Protein AF-A0A660UP76-F1 (afdb_monomer)

Solvent-accessible surface area (backbone atoms only — not comparable to full-atom values): 6261 Å² total; per-residue (Å²): 120,75,67,63,55,57,62,33,72,73,32,68,67,58,33,40,53,51,39,44,54,50,52,52,56,52,43,43,73,73,63,33,43,84,74,45,67,65,47,68,50,102,82,37,64,39,52,33,33,30,35,41,89,90,56,31,40,35,47,42,82,72,84,63,74,94,65,85,78,81,72,55,73,78,80,70,60,48,75,69,55,52,53,35,45,54,52,40,50,54,50,51,30,60,76,70,69,60,73,98,58,57,77,46,114

Nearest PDB structures (foldseek):
  5gkh-assembly1_B  TM=5.061E-01  e=7.205E-02  Thermococcus kodakarensis KOD1
  2vld-assembly1_B  TM=5.169E-01  e=1.932E-01  Pyrococcus abyssi
  4dap-assembly1_A  TM=6.350E-01  e=3.262E+00  Escherichia coli K-12
  7rb3-assembly1_A  TM=3.906E-01  e=3.721E+00  Homo sapiens
  8qz9-assembly1_O  TM=2.888E-01  e=3.484E+00  Homo sapiens

pLDDT: mean 85.12, std 15.14, range [45.66, 98.31]

Structure (mmCIF, N/CA/C/O backbone):
data_AF-A0A660UP76-F1
#
_entry.id   AF-A0A660UP76-F1
#
loop_
_atom_site.group_PDB
_atom_si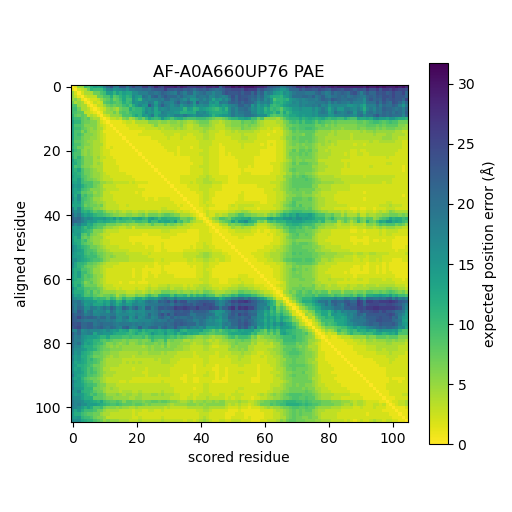te.id
_atom_site.type_symbol
_atom_site.label_atom_id
_atom_site.label_alt_id
_atom_site.label_comp_id
_atom_site.label_asym_id
_atom_site.label_entity_id
_atom_site.label_seq_id
_atom_site.pdbx_PDB_ins_code
_atom_site.Cartn_x
_atom_site.Cartn_y
_atom_site.Cartn_z
_atom_site.occupancy
_atom_site.B_iso_or_equiv
_atom_site.auth_seq_id
_atom_site.auth_comp_id
_atom_site.auth_asym_id
_atom_site.auth_atom_id
_atom_site.pdbx_PDB_model_num
ATOM 1 N N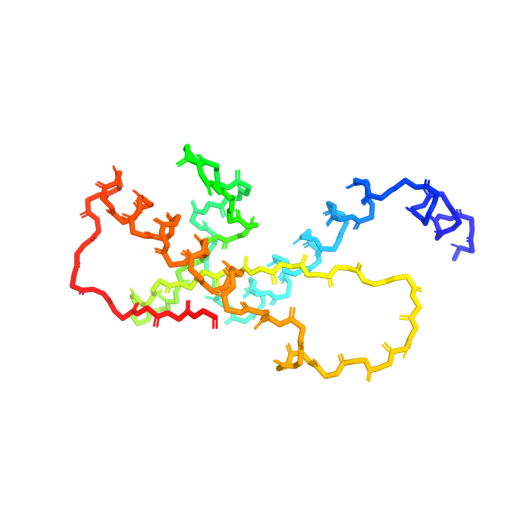 . MET A 1 1 ? 1.654 2.005 -30.702 1.00 45.66 1 MET A N 1
ATOM 2 C CA . MET A 1 1 ? 2.841 2.884 -30.836 1.00 45.66 1 MET A CA 1
ATOM 3 C C . MET A 1 1 ? 4.061 2.305 -30.104 1.00 45.66 1 MET A C 1
ATOM 5 O O . MET A 1 1 ? 4.203 2.518 -28.901 1.00 45.66 1 MET A O 1
ATOM 9 N N . PRO A 1 2 ? 4.941 1.567 -30.806 1.00 55.16 2 PRO A N 1
ATOM 10 C CA . PRO A 1 2 ? 6.119 0.879 -30.243 1.00 55.16 2 PRO A CA 1
ATOM 11 C C . PRO A 1 2 ? 7.128 1.797 -29.522 1.00 55.16 2 PRO A C 1
ATOM 13 O O . PRO A 1 2 ? 7.780 1.391 -28.559 1.00 55.16 2 PRO A O 1
ATOM 16 N N . TRP A 1 3 ? 7.207 3.067 -29.929 1.00 51.44 3 TRP A N 1
ATOM 17 C CA . TRP A 1 3 ? 8.163 4.057 -29.415 1.00 51.44 3 TRP A CA 1
ATOM 18 C C . TRP A 1 3 ? 7.958 4.448 -27.940 1.00 51.44 3 TRP A C 1
ATOM 20 O O . TRP A 1 3 ? 8.922 4.587 -27.184 1.00 51.44 3 TRP A O 1
ATOM 30 N N . VAL A 1 4 ? 6.705 4.565 -27.488 1.00 57.53 4 VAL A N 1
ATOM 31 C CA . VAL A 1 4 ? 6.376 4.927 -26.094 1.00 57.53 4 VAL A CA 1
ATOM 32 C C . VAL A 1 4 ? 6.844 3.840 -25.121 1.00 57.53 4 VAL A C 1
ATOM 34 O O . VAL A 1 4 ? 7.351 4.137 -24.036 1.00 57.53 4 VAL A O 1
ATOM 37 N N . ARG A 1 5 ? 6.732 2.573 -25.539 1.00 57.78 5 ARG A N 1
ATOM 38 C CA . ARG A 1 5 ? 7.119 1.398 -24.751 1.00 57.78 5 ARG A CA 1
ATOM 39 C C . ARG A 1 5 ? 8.639 1.360 -24.537 1.00 57.78 5 ARG A C 1
ATOM 41 O O . ARG A 1 5 ? 9.077 1.207 -23.401 1.00 57.78 5 ARG A O 1
ATOM 48 N N . LYS A 1 6 ? 9.438 1.638 -25.579 1.00 59.81 6 LYS A N 1
ATOM 49 C CA . LYS A 1 6 ? 10.915 1.698 -25.502 1.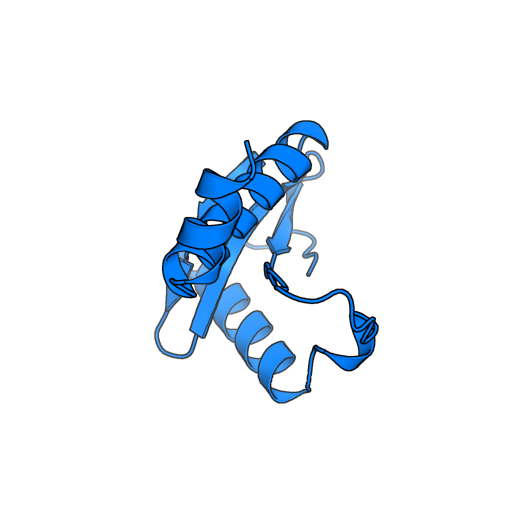00 59.81 6 LYS A CA 1
ATOM 50 C C . LYS A 1 6 ? 11.404 2.777 -24.515 1.00 59.81 6 LYS A C 1
ATOM 52 O O . LYS A 1 6 ? 12.284 2.518 -23.699 1.00 59.81 6 LYS A O 1
ATOM 57 N N . LYS A 1 7 ? 10.764 3.956 -24.500 1.00 61.38 7 LYS A N 1
ATOM 58 C CA . LYS A 1 7 ? 11.114 5.080 -23.601 1.00 61.38 7 LYS A CA 1
ATOM 59 C C . LYS A 1 7 ? 10.689 4.865 -22.137 1.00 61.38 7 LYS A C 1
ATOM 61 O O . LYS A 1 7 ? 11.309 5.420 -21.231 1.00 61.38 7 LYS A O 1
ATOM 66 N N . LEU A 1 8 ? 9.623 4.099 -21.883 1.00 60.72 8 LEU A N 1
ATOM 67 C CA . LEU A 1 8 ? 9.213 3.698 -20.526 1.00 60.72 8 LEU A CA 1
ATOM 68 C C . LEU A 1 8 ? 10.157 2.639 -19.950 1.00 60.72 8 LEU A C 1
ATOM 70 O O . LEU A 1 8 ? 10.584 2.755 -18.804 1.00 60.72 8 LEU A O 1
ATOM 74 N N . LEU A 1 9 ? 10.534 1.650 -20.761 1.00 66.00 9 LEU A N 1
ATOM 75 C CA . LEU A 1 9 ? 11.461 0.591 -20.363 1.00 66.00 9 LEU A CA 1
ATOM 76 C C . LEU A 1 9 ? 12.878 1.115 -20.089 1.00 66.00 9 LEU A C 1
ATOM 78 O O . LEU A 1 9 ? 13.570 0.535 -19.267 1.00 66.00 9 LEU A O 1
ATOM 82 N N . ALA A 1 10 ? 13.294 2.236 -20.680 1.00 72.44 10 ALA A N 1
ATOM 83 C CA . ALA A 1 10 ? 14.603 2.836 -20.410 1.00 72.44 10 ALA A CA 1
ATOM 84 C C . ALA A 1 10 ? 14.738 3.451 -18.999 1.00 72.44 10 ALA A C 1
ATOM 86 O O . ALA A 1 10 ? 15.844 3.553 -18.480 1.00 72.44 10 ALA A O 1
ATOM 87 N N . ASN A 1 11 ? 13.634 3.840 -18.340 1.00 84.56 11 ASN A N 1
ATOM 88 C CA . ASN A 1 11 ? 13.674 4.517 -17.037 1.00 84.56 11 ASN A CA 1
ATOM 89 C C . ASN A 1 11 ? 12.845 3.750 -15.984 1.00 84.56 11 ASN A C 1
ATOM 91 O O . ASN A 1 11 ? 11.613 3.823 -16.008 1.00 84.56 11 ASN A O 1
ATOM 95 N N . PRO A 1 12 ? 13.494 3.043 -15.034 1.00 81.75 12 PRO A N 1
ATOM 96 C CA . PRO A 1 12 ? 12.808 2.240 -14.018 1.00 81.75 12 PRO A CA 1
ATOM 97 C C . PRO A 1 12 ? 11.795 3.029 -13.182 1.00 81.75 12 PRO A C 1
ATOM 99 O O . PRO A 1 12 ? 10.709 2.524 -12.910 1.00 81.75 12 PRO A O 1
ATOM 102 N N . ARG A 1 13 ? 12.101 4.286 -12.827 1.00 84.75 13 ARG A N 1
ATOM 103 C CA . ARG A 1 13 ? 11.189 5.137 -12.042 1.00 84.75 13 ARG A CA 1
ATOM 104 C C . ARG A 1 13 ? 9.947 5.515 -12.843 1.00 84.75 13 ARG A C 1
ATOM 106 O O . ARG A 1 13 ? 8.837 5.462 -12.321 1.00 84.75 13 ARG A O 1
ATOM 113 N N . ARG A 1 14 ? 10.112 5.865 -14.126 1.00 87.69 14 ARG A N 1
ATOM 114 C CA . A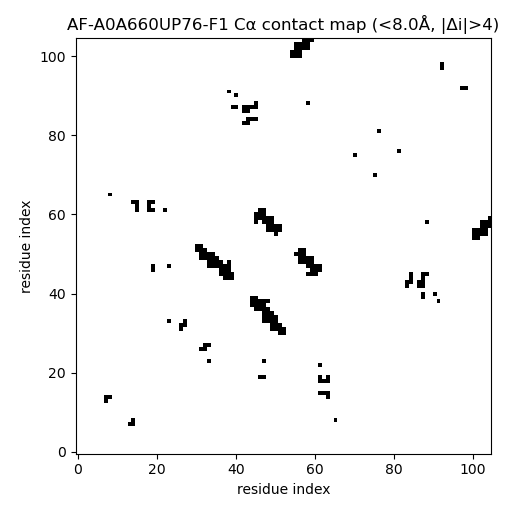RG A 1 14 ? 8.973 6.162 -15.016 1.00 87.69 14 ARG A CA 1
ATOM 115 C C . ARG A 1 14 ? 8.111 4.926 -15.248 1.00 87.69 14 ARG A C 1
ATOM 117 O O . ARG A 1 14 ? 6.891 5.048 -15.268 1.00 87.69 14 ARG A O 1
ATOM 124 N N . LEU A 1 15 ? 8.734 3.758 -15.392 1.00 87.94 15 LEU A N 1
ATOM 125 C CA . LEU A 1 15 ? 8.028 2.487 -15.513 1.00 87.94 15 LEU A CA 1
ATOM 126 C C . LEU A 1 15 ? 7.228 2.162 -14.243 1.00 87.94 15 LEU A C 1
ATOM 128 O O . LEU A 1 15 ? 6.049 1.840 -14.346 1.00 87.94 15 LEU A O 1
ATOM 132 N N . GLY A 1 16 ? 7.842 2.314 -13.065 1.00 89.00 16 GLY A N 1
ATOM 133 C CA . GLY A 1 16 ? 7.174 2.126 -11.776 1.00 89.00 16 GLY A CA 1
ATOM 134 C C . GLY A 1 16 ? 5.968 3.050 -11.615 1.00 89.00 16 GLY A C 1
ATOM 135 O O . GLY A 1 16 ? 4.858 2.579 -11.383 1.00 89.00 16 GLY A O 1
ATOM 136 N N . ARG A 1 17 ? 6.143 4.354 -11.870 1.00 90.94 17 ARG A N 1
ATOM 137 C CA . ARG A 1 17 ? 5.046 5.337 -11.815 1.00 90.94 17 ARG A CA 1
ATOM 138 C C . ARG A 1 17 ? 3.928 5.025 -12.811 1.00 90.94 17 ARG A C 1
ATOM 140 O O . ARG A 1 17 ? 2.752 5.181 -12.497 1.00 90.94 17 ARG A O 1
ATOM 147 N N . TRP A 1 18 ? 4.280 4.581 -14.016 1.00 92.25 18 TRP A N 1
ATOM 148 C CA . TRP A 1 18 ? 3.295 4.161 -15.009 1.00 92.25 18 TRP A CA 1
ATOM 149 C C . TRP A 1 18 ? 2.474 2.960 -14.524 1.00 92.25 18 TRP A C 1
ATOM 151 O O . TRP A 1 18 ? 1.252 2.963 -14.673 1.00 92.25 18 TRP A O 1
ATOM 161 N N . GLY A 1 19 ? 3.115 1.967 -13.904 1.00 92.50 19 GLY A N 1
ATOM 162 C CA . GLY A 1 19 ? 2.413 0.818 -1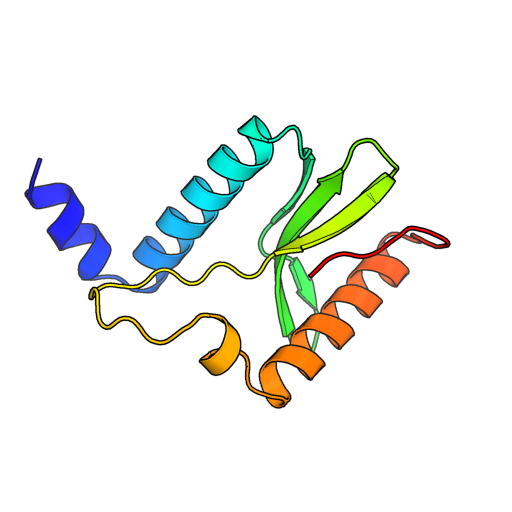3.340 1.00 92.50 19 GLY A CA 1
ATOM 163 C C . GLY A 1 19 ? 1.537 1.186 -12.150 1.00 92.50 19 GLY A C 1
ATOM 164 O O . GLY A 1 19 ? 0.385 0.765 -12.116 1.00 92.50 19 GLY A O 1
ATOM 165 N N . GLN A 1 20 ? 2.022 2.036 -11.237 1.00 94.44 20 GLN A N 1
ATOM 166 C CA . GLN A 1 20 ? 1.226 2.571 -10.123 1.00 94.44 20 GLN A CA 1
ATOM 167 C C . GLN A 1 20 ? -0.043 3.268 -10.629 1.00 94.44 20 GLN A C 1
ATOM 169 O O . GLN A 1 20 ? -1.137 2.970 -10.158 1.00 94.44 20 GLN A O 1
ATOM 174 N N . ASN A 1 21 ? 0.079 4.130 -11.646 1.00 95.75 21 ASN A N 1
ATOM 175 C CA . ASN A 1 21 ? -1.073 4.800 -12.257 1.00 95.75 21 ASN A CA 1
ATOM 176 C C . ASN A 1 21 ? -2.080 3.793 -12.832 1.00 95.75 21 ASN A C 1
ATOM 178 O O . ASN A 1 21 ? -3.289 3.969 -12.691 1.00 95.75 21 ASN A O 1
ATOM 182 N N . ARG A 1 22 ? -1.604 2.728 -13.489 1.00 95.69 22 ARG A N 1
ATOM 183 C CA . ARG A 1 22 ? -2.493 1.695 -14.039 1.00 95.69 22 ARG A CA 1
ATOM 184 C C . ARG A 1 22 ? -3.170 0.862 -12.961 1.00 95.69 22 ARG A C 1
ATOM 186 O O . ARG A 1 22 ? -4.358 0.582 -13.096 1.00 95.69 22 ARG A O 1
ATOM 193 N N . ALA A 1 23 ? -2.442 0.505 -11.908 1.00 96.25 23 ALA A N 1
ATOM 194 C CA . ALA A 1 23 ? -2.996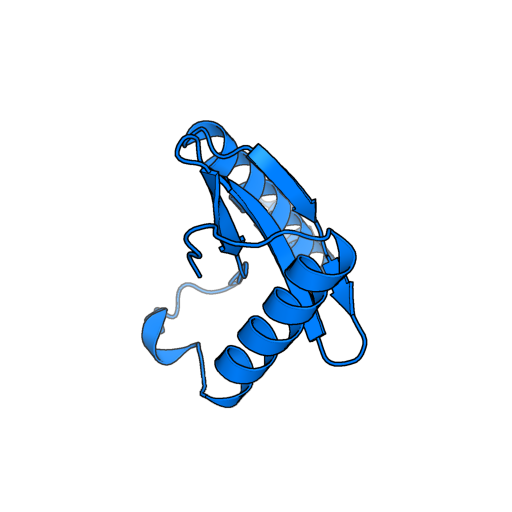 -0.196 -10.758 1.00 96.25 23 ALA A CA 1
ATOM 195 C C . ALA A 1 23 ? -4.081 0.646 -10.073 1.00 96.25 23 ALA A C 1
ATOM 197 O O . ALA A 1 23 ? -5.173 0.146 -9.822 1.00 96.25 23 ALA A O 1
ATOM 198 N N . GLU A 1 24 ? -3.834 1.940 -9.860 1.00 98.00 24 GLU A N 1
ATOM 199 C CA . GLU A 1 24 ? -4.815 2.860 -9.279 1.00 98.00 24 GLU A CA 1
ATOM 200 C C . GLU A 1 24 ? -6.094 2.943 -10.123 1.00 98.00 24 GLU A C 1
ATOM 202 O O . GLU A 1 24 ? -7.191 2.793 -9.591 1.00 98.00 24 GLU A O 1
ATOM 207 N N . VAL A 1 25 ? -5.973 3.120 -11.445 1.00 98.12 25 VAL A N 1
ATOM 208 C CA . VAL A 1 25 ? -7.134 3.147 -12.353 1.00 98.12 25 VAL A CA 1
ATOM 209 C C . VAL A 1 25 ? -7.913 1.833 -12.304 1.00 98.12 25 VAL A C 1
ATOM 211 O O . VAL A 1 25 ? -9.142 1.849 -12.272 1.00 98.12 25 VAL A O 1
ATOM 214 N N . PHE A 1 26 ? -7.218 0.695 -12.294 1.00 97.81 26 PHE A N 1
ATOM 215 C CA . PHE A 1 26 ? -7.858 -0.614 -12.188 1.00 97.81 26 PHE A CA 1
ATOM 216 C C . PHE A 1 26 ? -8.637 -0.759 -10.874 1.00 97.81 26 PHE A C 1
ATOM 218 O O . PHE A 1 26 ? -9.813 -1.110 -10.899 1.00 97.81 26 PHE A O 1
ATOM 225 N N . LEU A 1 27 ? -8.023 -0.423 -9.740 1.00 97.81 27 LEU A N 1
ATOM 226 C CA . LEU A 1 27 ? -8.646 -0.531 -8.418 1.00 97.81 27 LEU A CA 1
ATOM 227 C C . LEU A 1 27 ? -9.826 0.435 -8.250 1.00 97.81 27 LEU A C 1
ATOM 229 O O . LEU A 1 27 ? -10.857 0.053 -7.702 1.00 97.81 27 LEU A O 1
ATOM 233 N N . LYS A 1 28 ? -9.737 1.645 -8.814 1.00 98.00 28 LYS A N 1
ATOM 234 C CA . LYS A 1 28 ? -10.871 2.580 -8.878 1.00 98.00 28 LYS A CA 1
ATOM 235 C C . LYS A 1 28 ? -12.063 1.999 -9.639 1.00 98.00 28 LYS A C 1
ATOM 237 O O . LYS A 1 28 ? -13.202 2.166 -9.211 1.00 98.00 28 LYS A O 1
ATOM 242 N N . ARG A 1 29 ? -11.829 1.260 -10.731 1.00 97.81 29 ARG A N 1
ATOM 243 C CA . ARG A 1 29 ? -12.899 0.546 -11.463 1.00 97.81 29 ARG A CA 1
ATOM 244 C C . ARG A 1 29 ? -13.513 -0.587 -10.644 1.00 97.81 29 ARG A C 1
ATOM 246 O O . ARG A 1 29 ? -14.703 -0.847 -10.781 1.00 97.81 29 ARG A O 1
ATOM 253 N N . GLN A 1 30 ? -12.734 -1.194 -9.751 1.00 97.19 30 GLN A N 1
ATOM 254 C CA . GLN A 1 30 ? -13.224 -2.137 -8.739 1.00 97.19 30 GLN A CA 1
ATOM 255 C C . GLN A 1 30 ? -13.919 -1.442 -7.557 1.00 97.19 30 GLN A C 1
ATOM 257 O O . GLN A 1 30 ? -14.270 -2.097 -6.584 1.00 97.19 30 GLN A O 1
ATOM 262 N N . ARG A 1 31 ? -14.177 -0.129 -7.658 1.00 97.44 31 ARG A N 1
ATOM 263 C CA . ARG A 1 31 ? -14.911 0.691 -6.684 1.00 97.44 31 ARG A CA 1
ATOM 264 C C . ARG A 1 31 ? -14.150 0.964 -5.383 1.00 97.44 31 ARG A C 1
ATOM 266 O O . ARG A 1 31 ? -14.763 1.450 -4.435 1.00 97.44 31 ARG A O 1
ATOM 273 N N . LEU A 1 32 ? -12.835 0.733 -5.365 1.00 98.19 32 LEU A N 1
ATOM 274 C CA . LEU A 1 32 ? -11.968 1.197 -4.287 1.00 98.19 32 LEU A CA 1
ATOM 275 C C . LEU A 1 32 ? -11.692 2.699 -4.442 1.00 98.19 32 LEU A C 1
ATOM 277 O O . LEU A 1 32 ? -11.534 3.213 -5.552 1.00 98.19 32 LEU A O 1
ATOM 281 N N . GLN A 1 33 ? -11.581 3.403 -3.322 1.00 98.06 33 GLN A N 1
ATOM 282 C CA . GLN A 1 33 ? -11.252 4.826 -3.273 1.00 98.06 33 GLN A CA 1
ATOM 283 C C . GLN A 1 33 ? -9.791 5.024 -2.884 1.00 98.06 33 GLN A C 1
ATOM 285 O O . GLN A 1 33 ? -9.291 4.351 -1.993 1.00 98.06 33 GLN A O 1
ATOM 290 N N . THR A 1 34 ? -9.091 5.957 -3.525 1.00 98.00 34 THR A N 1
ATOM 291 C CA . THR A 1 34 ? -7.697 6.257 -3.168 1.00 98.00 34 THR A CA 1
ATOM 292 C C . THR A 1 34 ? -7.634 7.150 -1.941 1.00 98.00 34 THR A C 1
ATOM 294 O O . THR A 1 34 ? -8.142 8.265 -1.974 1.00 98.00 34 THR A O 1
ATOM 297 N N . LEU A 1 35 ? -6.970 6.664 -0.892 1.00 97.62 35 LEU A N 1
ATOM 298 C CA . LEU A 1 35 ? -6.718 7.393 0.352 1.00 97.62 35 LEU A CA 1
ATOM 299 C C . LEU A 1 35 ? -5.331 8.044 0.346 1.00 97.62 35 LEU A C 1
ATOM 301 O O . LEU A 1 35 ? -5.176 9.171 0.802 1.00 97.62 35 LEU A O 1
ATOM 305 N N . ALA A 1 36 ? -4.321 7.353 -0.192 1.00 97.19 36 ALA A N 1
ATOM 306 C CA . ALA A 1 36 ? -2.969 7.891 -0.327 1.00 97.19 36 ALA A CA 1
ATOM 307 C C . ALA A 1 36 ? -2.194 7.241 -1.479 1.00 97.19 36 ALA A C 1
ATOM 309 O O . ALA A 1 36 ? -2.491 6.125 -1.912 1.00 97.19 36 ALA A O 1
ATOM 310 N N . ARG A 1 37 ? -1.164 7.947 -1.955 1.00 96.38 37 ARG A N 1
ATOM 311 C CA . ARG A 1 37 ? -0.223 7.491 -2.986 1.00 96.38 37 ARG A CA 1
ATOM 312 C C . ARG A 1 37 ? 1.202 7.755 -2.521 1.00 96.38 37 ARG A C 1
ATOM 314 O O . ARG A 1 37 ? 1.452 8.832 -1.989 1.00 96.38 37 ARG A O 1
ATOM 321 N N . ASN A 1 38 ? 2.122 6.826 -2.786 1.00 93.69 38 ASN A N 1
ATOM 322 C CA . ASN A 1 38 ? 3.541 6.931 -2.424 1.00 93.69 38 ASN A CA 1
ATOM 323 C C . ASN A 1 38 ? 3.737 7.390 -0.965 1.00 93.69 38 ASN A C 1
ATOM 325 O O . ASN A 1 38 ? 4.502 8.315 -0.690 1.00 93.69 38 ASN A O 1
ATOM 329 N N . PHE A 1 39 ? 2.987 6.792 -0.036 1.00 94.69 39 PHE A N 1
ATOM 330 C CA . PHE A 1 39 ? 3.068 7.152 1.375 1.00 94.69 39 PHE A CA 1
ATOM 331 C C . PHE A 1 39 ? 4.392 6.642 1.941 1.00 94.69 39 PHE A C 1
ATOM 333 O O . PHE A 1 39 ? 4.620 5.435 1.995 1.00 94.69 39 PHE A O 1
ATOM 340 N N . ALA A 1 40 ? 5.254 7.559 2.365 1.00 90.69 40 ALA A N 1
ATOM 341 C CA . ALA A 1 40 ? 6.557 7.246 2.930 1.00 90.69 40 ALA A CA 1
ATOM 342 C C . ALA A 1 40 ? 6.586 7.564 4.427 1.00 90.69 40 ALA A C 1
ATOM 344 O O . ALA A 1 40 ? 6.094 8.600 4.870 1.00 90.69 40 ALA A O 1
ATOM 345 N N . PHE A 1 41 ? 7.211 6.682 5.202 1.00 85.94 41 PHE A N 1
ATOM 346 C CA . PHE A 1 41 ? 7.526 6.910 6.608 1.00 85.94 41 PHE A CA 1
ATOM 347 C C . PHE A 1 41 ? 8.936 6.390 6.903 1.00 85.94 41 PHE A C 1
ATOM 349 O O . PHE A 1 41 ? 9.450 5.541 6.176 1.00 85.94 41 PHE A O 1
ATOM 356 N N . SER A 1 42 ? 9.576 6.869 7.975 1.00 79.06 42 SER A N 1
ATOM 357 C CA . SER A 1 42 ? 10.909 6.399 8.378 1.00 79.06 42 SER A CA 1
ATOM 358 C C . SER A 1 42 ? 10.942 4.863 8.502 1.00 79.06 42 SER A C 1
ATOM 360 O O . SER A 1 42 ? 10.376 4.276 9.432 1.00 79.06 42 SER A O 1
ATOM 362 N N . GLY A 1 43 ? 11.562 4.205 7.514 1.00 73.06 43 GLY A N 1
ATOM 363 C CA . GLY A 1 43 ? 11.671 2.746 7.415 1.00 73.06 43 GLY A CA 1
ATOM 364 C C . GLY A 1 43 ? 10.846 2.054 6.317 1.00 73.06 43 GLY A C 1
ATOM 365 O O . GLY A 1 43 ? 10.940 0.831 6.217 1.00 73.06 43 GLY A O 1
ATOM 366 N N . GLY A 1 44 ? 10.080 2.768 5.483 1.00 83.69 44 GLY A N 1
ATOM 367 C CA . GLY A 1 44 ? 9.429 2.157 4.318 1.00 83.69 44 GLY A CA 1
ATOM 368 C C . GLY A 1 44 ? 8.447 3.049 3.557 1.00 83.69 44 GLY A C 1
ATOM 369 O O . GLY A 1 44 ? 8.143 4.170 3.956 1.00 83.69 44 GLY A O 1
ATOM 370 N N . GLU A 1 45 ? 7.930 2.509 2.456 1.00 90.06 45 GLU A N 1
ATOM 371 C CA . GLU A 1 45 ? 6.964 3.167 1.574 1.00 90.06 45 GLU A CA 1
ATOM 372 C C . GLU A 1 45 ? 5.788 2.234 1.252 1.00 90.06 45 GLU A C 1
ATOM 374 O O . GLU A 1 45 ? 5.916 1.011 1.341 1.00 90.06 45 GLU A O 1
ATOM 379 N N . LEU A 1 46 ? 4.638 2.824 0.931 1.00 91.81 46 LEU A N 1
ATOM 380 C CA . LEU A 1 46 ? 3.450 2.165 0.393 1.00 91.81 46 LEU A CA 1
ATOM 381 C C . LEU A 1 46 ? 3.095 2.832 -0.936 1.00 91.81 46 LEU A C 1
ATOM 383 O O . LEU A 1 46 ? 2.910 4.053 -0.982 1.00 91.81 46 LEU A O 1
ATOM 387 N N . ASP A 1 47 ? 2.957 2.046 -2.005 1.00 94.31 47 ASP A N 1
ATOM 388 C CA . ASP A 1 47 ? 2.641 2.591 -3.329 1.00 94.31 47 ASP A CA 1
ATOM 389 C C . ASP A 1 47 ? 1.246 3.225 -3.359 1.00 94.31 47 ASP A C 1
ATOM 391 O O . ASP A 1 47 ? 1.093 4.371 -3.791 1.00 94.31 47 ASP A O 1
ATOM 395 N N . LEU A 1 48 ? 0.227 2.496 -2.892 1.00 96.62 48 LEU A N 1
ATOM 396 C CA . LEU A 1 48 ? -1.152 2.975 -2.810 1.00 96.62 48 LEU A CA 1
ATOM 397 C C . LEU A 1 48 ? -1.800 2.519 -1.498 1.00 96.62 48 LEU A C 1
ATOM 399 O O . LEU A 1 48 ? -1.613 1.386 -1.051 1.00 96.62 48 LEU A O 1
ATOM 403 N N . VAL A 1 49 ? -2.616 3.394 -0.918 1.00 97.44 49 VAL A N 1
ATOM 404 C CA . VAL A 1 49 ? -3.547 3.053 0.161 1.00 97.44 49 VAL A CA 1
ATOM 405 C C . VAL A 1 49 ? -4.951 3.342 -0.336 1.00 97.44 49 VAL A C 1
ATOM 407 O O . VAL A 1 49 ? -5.224 4.452 -0.802 1.00 97.44 49 VAL A O 1
ATOM 410 N N . MET A 1 50 ? -5.829 2.348 -0.256 1.00 98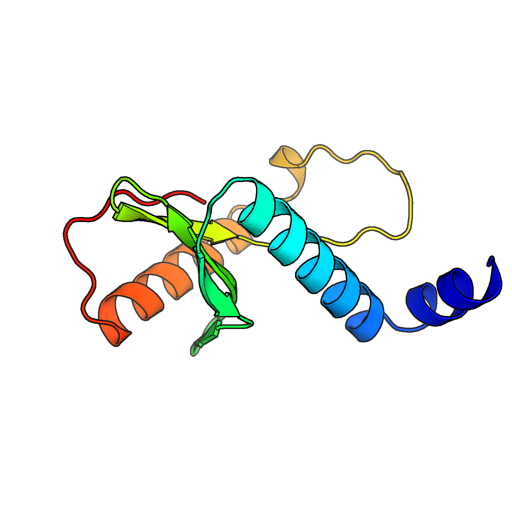.31 50 MET A N 1
ATOM 411 C CA . MET A 1 50 ? -7.201 2.438 -0.734 1.00 98.31 50 MET A CA 1
ATOM 412 C C . MET A 1 50 ? -8.210 2.146 0.377 1.00 98.31 50 MET A C 1
ATOM 414 O O . MET A 1 50 ? -7.897 1.451 1.339 1.00 98.31 50 MET A O 1
ATOM 418 N N . GLY A 1 51 ? -9.427 2.651 0.214 1.00 98.12 51 GLY A N 1
ATOM 419 C CA . GLY A 1 51 ? -10.596 2.297 1.008 1.00 98.12 51 GLY A CA 1
ATOM 420 C C . GLY A 1 51 ? -11.573 1.468 0.181 1.00 98.12 51 GLY A C 1
ATOM 421 O O . GLY A 1 51 ? -11.820 1.785 -0.986 1.00 98.12 51 GLY A O 1
ATOM 422 N N . ASP A 1 52 ? -12.112 0.415 0.781 1.00 98.00 52 ASP A N 1
ATOM 423 C CA . ASP A 1 52 ? -13.248 -0.340 0.252 1.00 98.00 52 ASP A CA 1
ATOM 424 C C . ASP A 1 52 ? -14.560 0.146 0.902 1.00 98.00 52 ASP A C 1
ATOM 426 O O . ASP A 1 52 ? -14.556 0.881 1.894 1.00 98.00 52 ASP A O 1
ATOM 430 N N . ARG A 1 53 ? -15.703 -0.227 0.326 1.00 96.00 53 ARG A N 1
ATOM 431 C CA . ARG A 1 53 ? -17.029 0.287 0.721 1.00 96.00 53 ARG A CA 1
ATOM 432 C C . ARG A 1 53 ? -17.491 -0.183 2.093 1.00 96.00 53 ARG A C 1
ATOM 434 O O . ARG A 1 53 ? -18.277 0.506 2.730 1.00 96.00 53 ARG A O 1
ATOM 441 N N . ASP A 1 54 ? -17.011 -1.341 2.524 1.00 95.56 54 ASP A N 1
ATOM 442 C CA . ASP A 1 54 ? -17.249 -1.902 3.856 1.00 95.56 54 ASP A CA 1
ATOM 443 C C . ASP A 1 54 ? -16.369 -1.246 4.938 1.00 95.56 54 ASP A C 1
ATOM 445 O O . ASP A 1 54 ? -16.425 -1.612 6.108 1.00 95.56 54 ASP A O 1
ATOM 449 N N . GLY A 1 55 ? -15.549 -0.262 4.555 1.00 95.38 55 GLY A N 1
ATOM 450 C CA . GLY A 1 55 ? -14.631 0.423 5.448 1.00 95.38 55 GLY A CA 1
ATOM 451 C C . GLY A 1 55 ? -13.263 -0.243 5.584 1.00 95.38 55 GLY A C 1
ATOM 452 O O . GLY A 1 55 ? -12.458 0.265 6.371 1.00 95.38 55 GLY A O 1
ATOM 453 N N . THR A 1 56 ? -12.979 -1.310 4.828 1.00 98.00 56 THR A N 1
ATOM 454 C CA . THR A 1 56 ? -11.667 -1.969 4.779 1.00 98.00 56 THR A CA 1
ATOM 455 C C . THR A 1 56 ? -10.590 -1.025 4.248 1.00 98.00 56 THR A C 1
ATOM 457 O O . THR A 1 56 ? -10.771 -0.367 3.220 1.00 98.00 56 THR A O 1
ATOM 460 N N . ILE A 1 57 ? -9.428 -1.012 4.904 1.00 98.19 57 ILE A N 1
ATOM 461 C CA . ILE A 1 57 ? -8.229 -0.324 4.412 1.00 98.19 57 ILE A CA 1
ATOM 462 C C . ILE A 1 57 ? -7.355 -1.319 3.651 1.00 98.19 57 ILE A C 1
ATOM 464 O O . ILE A 1 57 ? -6.977 -2.370 4.169 1.00 98.19 57 ILE A O 1
ATOM 468 N N . VAL A 1 58 ? -7.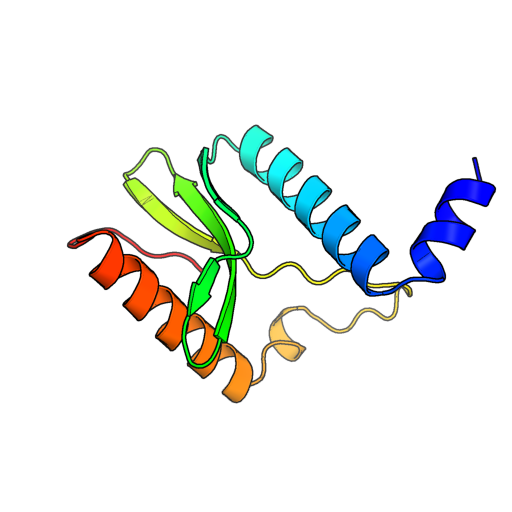017 -0.981 2.412 1.00 97.50 58 VAL A N 1
ATOM 469 C CA . VAL A 1 58 ? -6.290 -1.848 1.485 1.00 97.50 58 VAL A CA 1
ATOM 470 C C . VAL A 1 58 ? -4.933 -1.226 1.182 1.00 97.50 58 VAL A C 1
ATOM 472 O O . VAL A 1 58 ? -4.847 -0.160 0.571 1.00 97.50 58 VAL A O 1
ATOM 475 N N . PHE A 1 59 ? -3.865 -1.898 1.589 1.00 95.94 59 PHE A N 1
ATOM 476 C CA . PHE A 1 59 ? -2.490 -1.504 1.306 1.00 95.94 59 PHE A CA 1
ATOM 477 C C . PHE A 1 59 ? -2.010 -2.240 0.062 1.00 95.94 59 PHE A C 1
ATOM 479 O O . PHE A 1 59 ? -2.073 -3.461 0.014 1.00 95.94 59 PHE A O 1
ATOM 486 N N . VAL A 1 60 ? -1.542 -1.515 -0.951 1.00 94.12 60 VAL A N 1
ATOM 487 C CA . VAL A 1 60 ? -1.190 -2.111 -2.243 1.00 94.12 60 VAL A CA 1
ATOM 488 C C . VAL A 1 60 ? 0.255 -1.795 -2.588 1.00 94.12 60 VAL A C 1
ATOM 490 O O . VAL A 1 60 ? 0.652 -0.633 -2.642 1.00 94.12 60 VAL A O 1
ATOM 493 N N . GLU A 1 61 ? 1.012 -2.849 -2.880 1.00 90.88 61 GLU A N 1
ATOM 494 C CA . GLU A 1 61 ? 2.353 -2.793 -3.462 1.00 90.88 61 GLU A CA 1
ATOM 495 C C . GLU A 1 61 ? 2.272 -3.106 -4.966 1.00 90.88 61 GLU A C 1
ATOM 497 O O . GLU A 1 61 ? 1.771 -4.155 -5.377 1.00 90.88 61 GLU A O 1
ATOM 502 N N . VAL A 1 62 ? 2.805 -2.225 -5.808 1.00 90.81 62 VAL A N 1
ATOM 503 C CA . VAL A 1 62 ? 2.739 -2.318 -7.266 1.00 90.81 62 VAL A CA 1
ATOM 504 C C . VAL A 1 62 ? 4.102 -2.689 -7.841 1.00 90.81 62 VAL A C 1
ATOM 506 O O . VAL A 1 62 ? 5.019 -1.878 -7.950 1.00 90.81 62 VAL A O 1
ATOM 509 N N . LYS A 1 63 ? 4.226 -3.923 -8.338 1.00 86.50 63 LYS A N 1
ATOM 510 C CA . LYS A 1 63 ? 5.411 -4.351 -9.095 1.00 86.50 63 LYS A CA 1
ATOM 511 C C . LYS A 1 63 ? 5.165 -4.292 -10.595 1.00 86.50 63 LYS A C 1
ATOM 513 O O . LYS A 1 63 ? 4.420 -5.098 -11.143 1.00 86.50 63 LYS A O 1
ATOM 518 N N . THR A 1 64 ? 5.879 -3.396 -11.274 1.00 86.19 64 THR A N 1
ATOM 519 C CA . THR A 1 64 ? 5.890 -3.340 -12.743 1.00 86.19 64 THR A CA 1
ATOM 520 C C . THR A 1 64 ? 7.056 -4.160 -13.279 1.00 86.19 64 THR A C 1
ATOM 522 O O . THR A 1 64 ? 8.209 -3.864 -12.968 1.00 86.19 64 THR A O 1
ATOM 525 N N . ARG A 1 65 ? 6.777 -5.194 -14.075 1.00 79.00 65 ARG A N 1
ATOM 526 C CA . ARG A 1 65 ? 7.808 -6.041 -14.698 1.00 79.00 65 ARG A CA 1
ATOM 527 C C . ARG A 1 65 ? 8.042 -5.626 -16.151 1.00 79.00 65 ARG A C 1
ATOM 529 O O . ARG A 1 65 ? 7.118 -5.167 -16.819 1.00 79.00 65 ARG A O 1
ATOM 536 N N . ARG A 1 66 ? 9.289 -5.760 -16.612 1.00 73.81 66 ARG A N 1
ATOM 537 C CA . ARG A 1 66 ? 9.682 -5.538 -18.017 1.00 73.81 66 ARG A CA 1
ATOM 538 C C . ARG A 1 66 ? 9.504 -6.795 -18.865 1.00 73.81 66 ARG A C 1
ATOM 540 O O . ARG A 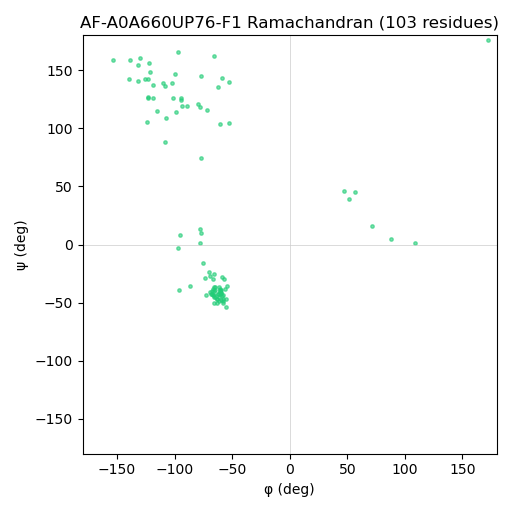1 66 ? 9.069 -6.678 -20.004 1.00 73.81 66 ARG A O 1
ATOM 547 N N . ASP A 1 67 ? 9.757 -7.951 -18.255 1.00 68.88 67 ASP A N 1
ATOM 548 C CA . ASP A 1 67 ? 9.787 -9.251 -18.918 1.00 68.88 67 ASP A CA 1
ATOM 549 C C . ASP A 1 67 ? 8.756 -10.200 -18.291 1.00 68.88 67 ASP A C 1
ATOM 551 O O . ASP A 1 67 ? 8.485 -10.145 -17.087 1.00 68.88 67 ASP A O 1
ATOM 555 N N . GLU A 1 68 ? 8.213 -11.103 -19.105 1.00 57.03 68 GLU A N 1
ATOM 556 C CA . GLU A 1 68 ? 7.171 -12.076 -18.744 1.00 57.03 68 GLU A CA 1
ATOM 557 C C . GLU A 1 68 ? 7.685 -13.290 -17.955 1.00 57.03 68 GLU A C 1
ATOM 559 O O . GLU A 1 68 ? 6.949 -14.259 -17.784 1.00 57.03 68 GLU A O 1
ATOM 564 N N . LYS A 1 69 ? 8.920 -13.270 -17.420 1.00 56.56 69 LYS A N 1
ATOM 565 C CA . LYS A 1 69 ? 9.398 -14.367 -16.562 1.00 56.56 69 LYS A CA 1
ATOM 566 C C . LYS A 1 69 ? 8.489 -14.470 -15.333 1.00 56.56 69 LYS A C 1
ATOM 568 O O . LYS A 1 69 ? 8.513 -13.640 -14.413 1.00 56.56 69 LYS A O 1
ATOM 573 N N . PHE A 1 70 ? 7.635 -15.484 -15.372 1.00 53.53 70 PHE A N 1
ATOM 574 C CA . PHE A 1 70 ? 6.495 -15.678 -14.493 1.00 53.53 70 PHE A CA 1
ATOM 575 C C . PHE A 1 70 ? 6.973 -16.202 -13.135 1.00 53.53 70 PHE A C 1
ATOM 577 O O . PHE A 1 70 ? 6.848 -17.374 -12.817 1.00 53.53 70 PHE A O 1
ATOM 584 N N . ILE A 1 71 ? 7.576 -15.338 -12.314 1.00 55.69 71 ILE A N 1
ATOM 585 C CA . ILE A 1 71 ? 7.775 -15.645 -10.891 1.00 55.69 71 ILE A CA 1
ATOM 586 C C . ILE A 1 71 ? 6.429 -15.417 -10.191 1.00 55.69 71 ILE A C 1
ATOM 588 O O . ILE A 1 71 ? 5.966 -14.264 -10.215 1.00 55.69 71 ILE A O 1
ATOM 592 N N . PRO A 1 72 ? 5.810 -16.441 -9.572 1.00 54.34 72 PRO A N 1
ATOM 593 C CA . PRO A 1 72 ? 4.538 -16.299 -8.872 1.00 54.34 72 PRO A CA 1
ATOM 594 C C . PRO A 1 72 ? 4.588 -15.155 -7.856 1.00 54.34 72 PRO A C 1
ATOM 596 O O . PRO A 1 72 ? 5.594 -14.970 -7.167 1.00 54.34 72 PRO A O 1
ATOM 599 N N . ALA A 1 73 ? 3.510 -14.374 -7.746 1.00 54.44 73 ALA A N 1
ATOM 600 C CA . ALA A 1 73 ? 3.435 -13.243 -6.815 1.00 54.44 73 ALA A CA 1
ATOM 601 C C . ALA A 1 73 ? 3.752 -13.656 -5.363 1.00 54.44 73 ALA A C 1
ATOM 603 O O . ALA A 1 73 ? 4.450 -12.922 -4.661 1.00 54.44 73 ALA A O 1
ATOM 604 N N . LEU A 1 74 ? 3.349 -14.872 -4.965 1.00 52.94 74 LEU A N 1
ATOM 605 C CA . LEU A 1 74 ? 3.661 -15.469 -3.663 1.00 52.94 74 LEU A CA 1
ATOM 606 C C . LEU A 1 74 ? 5.165 -15.675 -3.419 1.00 52.94 74 LEU A C 1
ATOM 608 O O . LEU A 1 74 ? 5.632 -15.453 -2.306 1.00 52.94 74 LEU A O 1
ATOM 612 N N . ALA A 1 75 ? 5.942 -16.029 -4.444 1.00 51.12 75 ALA A N 1
ATOM 613 C CA . ALA A 1 75 ? 7.389 -16.219 -4.313 1.00 51.12 75 ALA A CA 1
ATOM 614 C C . ALA A 1 75 ? 8.155 -14.882 -4.214 1.00 51.12 75 ALA A C 1
ATOM 616 O O . ALA A 1 75 ? 9.316 -14.843 -3.813 1.00 51.12 75 ALA A O 1
ATOM 617 N N . ALA A 1 76 ? 7.513 -13.761 -4.568 1.00 54.66 76 ALA A N 1
ATOM 618 C CA . ALA A 1 76 ? 8.160 -12.458 -4.713 1.00 54.66 76 ALA A CA 1
ATOM 619 C C . ALA A 1 76 ? 8.035 -11.533 -3.483 1.00 54.66 76 ALA A C 1
ATOM 621 O O . ALA A 1 76 ? 8.595 -10.426 -3.506 1.00 54.66 76 ALA A O 1
ATOM 622 N N . VAL A 1 77 ? 7.316 -11.939 -2.428 1.00 63.41 77 VAL A N 1
ATOM 623 C CA . VAL A 1 77 ? 7.215 -11.188 -1.163 1.00 63.41 77 VAL A CA 1
ATOM 624 C C . VAL A 1 77 ? 7.994 -11.920 -0.069 1.00 63.41 77 VAL A C 1
ATOM 626 O O . VAL A 1 77 ? 7.463 -12.733 0.681 1.00 63.41 77 VAL A O 1
ATOM 629 N N . ASN A 1 78 ? 9.288 -11.618 0.035 1.00 71.94 78 ASN A N 1
ATOM 630 C CA . ASN A 1 78 ? 10.124 -12.174 1.096 1.00 71.94 78 ASN A CA 1
ATOM 631 C C . ASN A 1 78 ? 9.694 -11.663 2.492 1.00 71.94 78 ASN A C 1
ATOM 633 O O . ASN A 1 78 ? 9.012 -10.644 2.638 1.00 71.94 78 ASN A O 1
ATOM 637 N N . ALA A 1 79 ? 10.115 -12.359 3.552 1.00 78.94 79 ALA A N 1
ATOM 638 C CA . ALA A 1 79 ? 9.774 -12.004 4.935 1.00 78.94 79 ALA A CA 1
ATOM 639 C C . ALA A 1 79 ? 10.197 -10.571 5.323 1.00 78.94 79 ALA A C 1
ATOM 641 O O . ALA A 1 79 ? 9.545 -9.925 6.143 1.00 78.94 79 ALA A O 1
ATOM 642 N N . LYS A 1 80 ? 11.267 -10.043 4.714 1.00 80.88 80 LYS A N 1
ATOM 643 C CA . LYS A 1 80 ? 11.703 -8.651 4.903 1.00 80.88 80 LYS A CA 1
ATOM 644 C C . LYS A 1 80 ? 10.670 -7.664 4.349 1.00 80.88 80 LYS A C 1
ATOM 646 O O . LYS A 1 80 ? 10.302 -6.720 5.042 1.00 80.88 80 LYS A O 1
ATOM 651 N N . LYS A 1 81 ? 10.148 -7.924 3.149 1.00 78.88 81 LYS A N 1
ATOM 652 C CA . LYS A 1 81 ? 9.161 -7.072 2.481 1.00 78.88 81 LYS A CA 1
ATOM 653 C C . LYS A 1 81 ? 7.819 -7.067 3.213 1.00 78.88 81 LYS A C 1
ATOM 655 O O . LYS A 1 81 ? 7.274 -5.992 3.431 1.00 78.88 81 LYS A O 1
ATOM 660 N N . ARG A 1 82 ? 7.357 -8.221 3.717 1.00 84.94 82 ARG A N 1
ATOM 661 C CA . ARG A 1 82 ? 6.171 -8.278 4.600 1.00 84.94 82 ARG A CA 1
ATOM 662 C C . ARG A 1 82 ? 6.341 -7.419 5.853 1.00 84.94 82 ARG A C 1
ATOM 664 O O . ARG A 1 82 ? 5.468 -6.615 6.162 1.00 84.94 82 ARG A O 1
ATOM 671 N N . ARG A 1 83 ? 7.478 -7.544 6.551 1.00 86.38 83 ARG A N 1
ATOM 672 C CA . ARG A 1 83 ? 7.757 -6.748 7.760 1.00 86.38 83 ARG A CA 1
ATOM 673 C C . ARG A 1 83 ? 7.748 -5.245 7.484 1.00 86.38 83 ARG A C 1
ATOM 675 O O . ARG A 1 83 ? 7.189 -4.499 8.283 1.00 86.38 83 ARG A O 1
ATOM 682 N N . HIS A 1 84 ? 8.330 -4.812 6.366 1.00 86.38 84 HIS A N 1
ATOM 683 C CA . HIS A 1 84 ? 8.309 -3.403 5.969 1.00 86.38 84 HIS A CA 1
ATOM 684 C C . HIS A 1 84 ? 6.887 -2.909 5.697 1.00 86.38 84 HIS A C 1
ATOM 686 O O . HIS A 1 84 ? 6.478 -1.924 6.301 1.00 86.38 84 HIS A O 1
ATOM 692 N N . ILE A 1 85 ? 6.115 -3.626 4.877 1.00 87.88 85 ILE A N 1
ATOM 693 C CA . ILE A 1 85 ? 4.736 -3.244 4.538 1.00 87.88 85 ILE A CA 1
ATOM 694 C C . ILE A 1 85 ? 3.877 -3.127 5.805 1.00 87.88 85 ILE A C 1
ATOM 696 O O . ILE A 1 85 ? 3.212 -2.114 6.006 1.00 87.88 85 ILE A O 1
ATOM 700 N N . ILE A 1 86 ? 3.955 -4.109 6.709 1.00 90.50 86 ILE A N 1
ATOM 701 C CA . ILE A 1 86 ? 3.198 -4.093 7.970 1.00 90.50 86 ILE A CA 1
ATOM 702 C C . ILE A 1 86 ? 3.611 -2.906 8.849 1.00 90.50 86 ILE A C 1
ATOM 704 O O . ILE A 1 86 ? 2.754 -2.243 9.433 1.00 90.50 86 ILE A O 1
ATOM 708 N N . ARG A 1 87 ? 4.913 -2.611 8.961 1.00 92.06 87 ARG A N 1
ATOM 709 C CA . ARG A 1 87 ? 5.395 -1.472 9.754 1.00 92.06 87 ARG A CA 1
ATOM 710 C C . ARG A 1 87 ? 4.888 -0.148 9.184 1.00 92.06 87 ARG A C 1
ATOM 712 O O . ARG A 1 87 ? 4.377 0.669 9.949 1.00 92.06 87 ARG A O 1
ATOM 719 N N . THR A 1 88 ? 4.986 0.049 7.871 1.00 93.25 88 THR A N 1
ATOM 720 C CA . THR A 1 88 ? 4.526 1.280 7.218 1.00 93.25 88 THR A CA 1
ATOM 721 C C . THR A 1 88 ? 3.008 1.429 7.316 1.00 93.25 88 THR A C 1
ATOM 723 O O . THR A 1 88 ? 2.530 2.514 7.642 1.00 93.25 88 THR A O 1
ATOM 726 N N . ALA A 1 89 ? 2.250 0.340 7.154 1.00 94.06 89 ALA A N 1
ATOM 727 C CA . ALA A 1 89 ? 0.801 0.326 7.356 1.00 94.06 89 ALA A CA 1
ATOM 728 C C . ALA A 1 89 ? 0.413 0.738 8.784 1.00 94.06 89 ALA A C 1
ATOM 730 O O . ALA A 1 89 ? -0.451 1.591 8.967 1.00 94.06 89 ALA A O 1
ATOM 731 N N . LYS A 1 90 ? 1.103 0.226 9.813 1.00 93.94 90 LYS A N 1
ATOM 732 C CA . LYS A 1 90 ? 0.880 0.662 11.206 1.00 93.94 90 LYS A CA 1
ATOM 733 C C . LYS A 1 90 ? 1.159 2.154 11.402 1.00 93.94 90 LYS A C 1
ATOM 735 O O . LYS A 1 90 ? 0.449 2.814 12.157 1.00 93.94 90 LYS A O 1
ATOM 740 N N . CYS A 1 91 ? 2.185 2.700 10.750 1.00 94.88 91 CYS A N 1
ATOM 741 C CA . CYS A 1 91 ? 2.461 4.137 10.800 1.00 94.88 91 CYS A CA 1
ATOM 742 C C . CYS A 1 91 ? 1.357 4.955 10.130 1.00 94.88 91 CYS A C 1
ATOM 744 O O . CYS A 1 91 ? 0.910 5.929 10.729 1.00 94.88 91 CYS A O 1
ATOM 746 N N . PHE A 1 92 ? 0.879 4.522 8.961 1.00 95.56 92 PHE A N 1
ATOM 747 C CA . PHE A 1 92 ? -0.261 5.139 8.286 1.00 95.56 92 PHE A CA 1
ATOM 748 C C . PHE A 1 92 ? -1.488 5.186 9.209 1.00 95.56 92 PHE A C 1
ATOM 750 O O . PHE A 1 92 ? -2.016 6.261 9.479 1.00 95.56 92 PHE A O 1
ATOM 757 N N . LEU A 1 93 ? -1.885 4.042 9.777 1.00 95.75 93 LEU A N 1
ATOM 758 C CA . LEU A 1 93 ? -3.054 3.960 10.660 1.00 95.75 93 LEU A CA 1
ATOM 759 C C . LEU A 1 93 ? -2.936 4.899 11.869 1.00 95.75 93 LEU A C 1
ATOM 761 O O . LEU A 1 93 ? -3.881 5.619 12.179 1.00 95.75 93 LEU A O 1
ATOM 765 N N . ARG A 1 94 ? -1.761 4.963 12.511 1.00 95.12 94 ARG A N 1
ATOM 766 C CA . ARG A 1 94 ? -1.524 5.884 13.636 1.00 95.12 94 ARG A CA 1
ATOM 767 C C . ARG A 1 94 ? -1.582 7.351 13.223 1.00 95.12 94 ARG A C 1
ATOM 769 O O . ARG A 1 94 ? -2.212 8.141 13.917 1.00 95.12 94 ARG A O 1
ATOM 776 N N . GLN A 1 95 ? -0.939 7.713 12.112 1.00 94.88 95 GLN A N 1
ATOM 777 C CA . GLN A 1 95 ? -0.890 9.096 11.633 1.00 94.88 95 GLN A CA 1
ATOM 778 C C . GLN A 1 95 ? -2.289 9.640 11.325 1.00 94.88 95 GLN A C 1
ATOM 780 O O . GLN A 1 95 ? -2.585 10.784 11.656 1.00 94.88 95 GLN A O 1
ATOM 785 N N . PHE A 1 96 ? -3.153 8.809 10.740 1.00 95.12 96 PHE A N 1
ATOM 786 C CA . PHE A 1 96 ? -4.521 9.188 10.383 1.00 95.12 96 PHE A CA 1
ATOM 787 C C . PHE A 1 96 ? -5.560 8.811 11.447 1.00 95.12 96 PHE A C 1
ATOM 789 O O . PHE A 1 96 ? -6.753 8.961 11.201 1.00 95.12 96 PHE A O 1
ATOM 796 N N . LYS A 1 97 ? -5.122 8.346 12.628 1.00 96.06 97 LYS A N 1
ATOM 797 C CA . LYS A 1 97 ? -5.985 7.931 13.749 1.00 96.06 97 LYS A CA 1
ATOM 798 C C . LYS A 1 97 ? -7.074 6.931 13.328 1.00 96.06 97 LYS A C 1
ATOM 800 O O . LYS A 1 97 ? -8.208 6.999 13.790 1.00 96.06 97 LYS A O 1
ATOM 805 N N . ILE A 1 98 ? -6.722 6.005 12.438 1.00 95.06 98 ILE A N 1
ATOM 806 C CA . ILE A 1 98 ? -7.614 4.946 11.964 1.00 95.06 98 ILE A CA 1
ATOM 807 C C . ILE A 1 98 ? -7.463 3.745 12.895 1.00 95.06 98 ILE A C 1
ATOM 809 O O . ILE A 1 98 ? -6.386 3.155 12.999 1.00 95.06 98 ILE A O 1
ATOM 813 N N . SER A 1 99 ? -8.559 3.366 13.538 1.00 92.50 99 SER A N 1
ATOM 814 C CA . SER A 1 99 ? -8.675 2.182 14.387 1.00 92.50 99 SER A CA 1
ATOM 815 C C . SER A 1 99 ? -9.907 1.370 14.003 1.00 92.50 99 SER A C 1
ATOM 817 O O . SER A 1 99 ? -10.824 1.905 13.383 1.00 92.50 99 SER A O 1
ATOM 819 N N . ASP A 1 100 ? -9.920 0.095 14.396 1.00 92.88 100 ASP A N 1
ATOM 820 C CA . ASP A 1 100 ? -11.083 -0.795 14.274 1.00 92.88 100 ASP A CA 1
ATOM 821 C C . ASP A 1 100 ? -11.631 -0.930 12.841 1.00 92.88 100 ASP A C 1
ATOM 823 O O . ASP A 1 100 ? -12.825 -0.827 12.570 1.00 92.88 100 ASP A O 1
ATOM 827 N N . ARG A 1 101 ? -10.718 -1.108 11.879 1.00 94.25 101 ARG A N 1
ATOM 828 C CA . ARG A 1 101 ? -11.051 -1.367 10.474 1.00 94.25 101 ARG A CA 1
ATOM 829 C C . ARG A 1 101 ? -10.408 -2.670 10.007 1.00 94.25 101 ARG A C 1
ATOM 831 O O . ARG A 1 101 ? -9.246 -2.912 10.349 1.00 94.25 101 ARG A O 1
ATOM 838 N N . PRO A 1 102 ? -11.095 -3.470 9.173 1.00 96.94 102 PRO A N 1
ATOM 839 C CA . PRO A 1 102 ? -10.463 -4.587 8.487 1.00 96.94 102 PRO A CA 1
ATOM 840 C C . PRO A 1 102 ? -9.300 -4.097 7.618 1.00 96.94 102 PRO A C 1
ATOM 842 O O . PRO A 1 102 ? -9.366 -3.020 7.017 1.00 96.94 102 PRO A O 1
ATOM 845 N N . LEU A 1 103 ? -8.231 -4.892 7.543 1.00 96.69 103 LEU A N 1
ATOM 846 C CA . LEU A 1 103 ? -7.042 -4.582 6.749 1.00 96.69 103 LEU A CA 1
ATOM 847 C C . LEU A 1 103 ? -6.833 -5.646 5.669 1.00 96.69 103 LEU A C 1
ATOM 849 O O . LEU A 1 103 ? -6.907 -6.842 5.951 1.00 96.69 103 LEU A O 1
ATOM 853 N N . ARG A 1 104 ? -6.495 -5.212 4.453 1.00 95.12 104 ARG A N 1
ATOM 854 C CA . ARG A 1 104 ? -6.106 -6.077 3.329 1.00 95.12 104 ARG A CA 1
ATOM 855 C C . ARG A 1 104 ? -4.746 -5.640 2.778 1.00 95.12 104 ARG A C 1
ATOM 857 O O . ARG A 1 104 ? -4.463 -4.443 2.731 1.00 95.12 104 ARG A O 1
ATOM 864 N N . PHE A 1 105 ? -3.922 -6.605 2.375 1.00 91.31 105 PHE A N 1
ATOM 865 C CA . PHE A 1 105 ? -2.568 -6.419 1.835 1.00 91.31 105 PHE A CA 1
ATOM 866 C C . PHE A 1 105 ? -2.409 -7.138 0.495 1.00 91.31 105 PHE A C 1
ATOM 868 O O . PHE A 1 105 ? -3.125 -8.148 0.301 1.00 91.31 105 PHE A O 1
#

Foldseek 3Di:
DVVVLVVCVVDPVSQQVVQLVVVVVVVVVVVWAWPDAQQDDVQATFGTWTADPQGEIETDDTDGDPDPPCDDPVNVCDPSNVVSSVVSVVVVCVVVVPPDHHYHD

Secondary structure (DSSP, 8-state):
-HHHHHHHHT-HHHHHHHHHHHHHHHHHHTTPEEEEEEEEETTEEEEEEEE-TTS-EEEE-----SS-----GGGG--HHHHHHHHHHHHHHHHHTT--S--EE-

Mean predicted aligned error: 6.75 Å

Sequence (105 aa):
MPWVRKKLLANPRRLGRWGQNRAEVFLKRQRLQTLARNFAFSGGELDLVMGDRDGTIVFVEVKTRRDEKFIPALAAVNAKKRRHIIRTAKCFLRQFKISDRPLRF

Radius of gyration: 15.12 Å; Cα contacts (8 Å, |Δi|>4): 118; chains: 1; bounding box: 32×26×45 Å